Protein AF-A0A6A4PJ82-F1 (afdb_monomer_lite)

Organism: Lupinus albus (NCBI:txid3870)

Foldseek 3Di:
DDPVVVVVVVVVVVVVVVVVVVVVVVVVVVVVVVVVVVVVVVVVLVVVLVVVLVVCPDPVCQFWDKDKQPPPDPVSVVSNVVSCVVVVWDFDDKDWDDDPPPPDPCPPDPPDDDPDDDPDDPRIIMTITGNPPD

Sequence (134 aa):
MSFSCFLWLLSIITVQMVQHLELVWVHFFHVLFLIIIIYYSLVFLMVIVGIVDEAMNKPSCQKGFILDGFPRTVVQAQKLDEMLQKQGVRIDKVLNFTIDDTPIQWQNLTIQNLHHQRFLELTIQVLLFHNEKC

Secondary structure (DSSP, 8-state):
--HHHHHHHHHHHHHHHHHHHHHHHHHHHHHHHHHHHHHHHHHHHHHHHHHHHHHHTSGGGTT-EEEES---SHHHHHHHHHHHHHHT-EEEEEEEE---SS----TT---------------EEEEEEE-TT-

InterPro domains:
  IPR027417 P-loop containing nucleoside triphosphate hydrolase [G3DSA:3.40.50.300] (14-123)
  IPR027417 P-loop containing nucleoside triphosphate hydrolase [SSF52540] (32-113)
  IPR033690 Adenylate kinase, conserved site [PS00113] (65-76)

Radius of gyration: 27.47 Å; chains: 1; bounding box: 73×37×66 Å

Structure (mmCIF, N/CA/C/O backbone):
data_AF-A0A6A4PJ82-F1
#
_entry.id   AF-A0A6A4PJ82-F1
#
loop_
_atom_site.group_PDB
_atom_site.id
_atom_site.type_symbol
_atom_site.label_atom_id
_atom_site.label_alt_id
_atom_site.label_comp_id
_atom_site.label_asym_id
_atom_site.label_entity_id
_atom_site.label_seq_id
_atom_site.pdbx_PDB_ins_code
_atom_site.Cartn_x
_atom_site.Cartn_y
_atom_site.Cartn_z
_atom_site.occupancy
_atom_site.B_iso_or_equiv
_atom_site.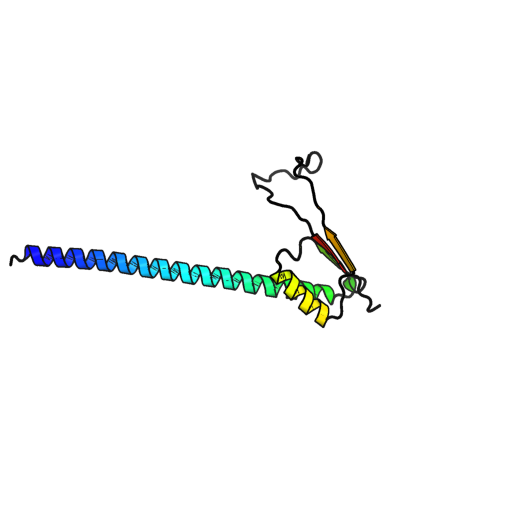auth_seq_id
_atom_site.auth_comp_id
_atom_site.auth_asym_id
_atom_site.auth_atom_id
_atom_site.pdbx_PDB_model_num
ATOM 1 N N . MET A 1 1 ? 53.458 -13.298 -43.617 1.00 54.75 1 MET A N 1
ATOM 2 C CA . MET A 1 1 ? 52.270 -12.653 -43.012 1.00 54.75 1 MET A CA 1
ATOM 3 C C . MET A 1 1 ? 52.600 -11.190 -42.792 1.00 54.75 1 MET A C 1
ATOM 5 O O . MET A 1 1 ? 53.559 -10.908 -42.090 1.00 54.75 1 MET A O 1
ATOM 9 N N . SER A 1 2 ? 51.907 -10.280 -43.479 1.00 73.19 2 SER A N 1
ATOM 10 C CA . SER A 1 2 ? 52.222 -8.846 -43.428 1.00 73.19 2 SER A CA 1
ATOM 11 C C . SER A 1 2 ? 51.773 -8.228 -42.100 1.00 73.19 2 SER A C 1
ATOM 13 O O . SER A 1 2 ? 50.701 -8.564 -41.593 1.00 73.19 2 SER A O 1
ATOM 15 N N . PHE A 1 3 ? 52.573 -7.299 -41.575 1.00 73.44 3 PHE A N 1
ATOM 16 C CA . PHE A 1 3 ? 52.329 -6.531 -40.347 1.00 73.44 3 PHE A CA 1
ATOM 17 C C . PHE A 1 3 ? 50.947 -5.845 -40.337 1.00 73.44 3 PHE A C 1
ATOM 19 O O . PHE A 1 3 ? 50.300 -5.734 -39.297 1.00 73.44 3 PHE A O 1
ATOM 26 N N . SER A 1 4 ? 50.431 -5.485 -41.516 1.00 76.50 4 SER A N 1
ATOM 27 C CA . SER A 1 4 ? 49.102 -4.890 -41.702 1.00 76.50 4 SER A CA 1
ATOM 28 C C . SER A 1 4 ? 47.944 -5.808 -41.286 1.00 76.50 4 SER A C 1
ATOM 30 O O . SER A 1 4 ? 46.926 -5.324 -40.803 1.00 76.50 4 SER A O 1
ATOM 32 N N . CYS A 1 5 ? 48.089 -7.129 -41.428 1.00 77.19 5 CYS A N 1
ATOM 33 C CA . CYS A 1 5 ? 47.050 -8.092 -41.044 1.00 77.19 5 CYS A CA 1
ATOM 34 C C . CYS A 1 5 ? 46.943 -8.226 -39.513 1.00 77.19 5 CYS A C 1
ATOM 36 O O . CYS A 1 5 ? 45.852 -8.383 -38.970 1.00 77.19 5 CYS A O 1
ATOM 38 N N . PHE A 1 6 ? 48.070 -8.079 -38.811 1.00 78.06 6 PHE A N 1
ATOM 39 C CA . PHE A 1 6 ? 48.124 -8.135 -37.351 1.00 78.06 6 PHE A CA 1
ATOM 40 C C . PHE A 1 6 ? 47.492 -6.895 -36.706 1.00 78.06 6 PHE A C 1
ATOM 42 O O . PHE A 1 6 ? 46.733 -7.015 -35.749 1.00 78.06 6 PHE A O 1
ATOM 49 N N . LEU A 1 7 ? 47.739 -5.708 -37.272 1.00 77.81 7 LEU A N 1
ATOM 50 C CA . LEU A 1 7 ? 47.124 -4.456 -36.813 1.00 77.81 7 LEU A CA 1
ATOM 51 C C . LEU A 1 7 ? 45.603 -4.435 -37.031 1.00 77.81 7 LEU A C 1
ATOM 53 O O . LEU A 1 7 ? 44.879 -3.911 -36.190 1.00 77.81 7 LEU A O 1
ATOM 57 N N . TRP A 1 8 ? 45.117 -5.044 -38.117 1.00 78.94 8 TRP A N 1
ATOM 58 C CA . TRP A 1 8 ? 43.683 -5.165 -38.399 1.00 78.94 8 TRP A CA 1
ATOM 59 C C . TRP A 1 8 ? 42.975 -6.154 -37.460 1.00 78.94 8 TRP A C 1
ATOM 61 O O . TRP A 1 8 ? 41.875 -5.889 -36.985 1.00 78.94 8 TRP A O 1
ATOM 71 N N . LEU A 1 9 ? 43.623 -7.271 -37.118 1.00 79.44 9 LEU A N 1
ATOM 72 C CA . LEU A 1 9 ? 43.112 -8.186 -36.092 1.00 79.44 9 LEU A CA 1
ATOM 73 C C . LEU A 1 9 ? 43.084 -7.525 -34.709 1.00 79.44 9 LEU A C 1
ATOM 75 O O . LEU A 1 9 ? 42.104 -7.673 -33.985 1.00 79.44 9 LEU A O 1
ATOM 79 N N . LEU A 1 10 ? 44.116 -6.751 -34.360 1.00 76.50 10 LEU A N 1
ATOM 80 C CA . LEU A 1 10 ? 44.161 -6.026 -33.091 1.00 76.50 10 LEU A CA 1
ATOM 81 C C . LEU A 1 10 ? 43.045 -4.971 -32.995 1.00 76.50 10 LEU A C 1
ATOM 83 O O . LEU A 1 10 ? 42.430 -4.852 -31.940 1.00 76.50 10 LEU A O 1
ATOM 87 N N . SER A 1 11 ? 42.737 -4.251 -34.082 1.00 78.12 11 SER A N 1
ATOM 88 C CA . SER A 1 11 ? 41.644 -3.266 -34.098 1.00 78.12 11 SER A CA 1
ATOM 89 C C . SER A 1 11 ? 40.256 -3.908 -34.038 1.00 78.12 11 SER A C 1
ATOM 91 O O . SER A 1 11 ? 39.358 -3.368 -33.401 1.00 78.12 11 SER A O 1
ATOM 93 N N . ILE A 1 12 ? 40.065 -5.078 -34.648 1.00 78.44 12 ILE A N 1
ATOM 94 C CA . ILE A 1 12 ? 38.807 -5.829 -34.537 1.00 78.44 12 ILE A CA 1
ATOM 95 C C . ILE A 1 12 ? 38.608 -6.359 -33.117 1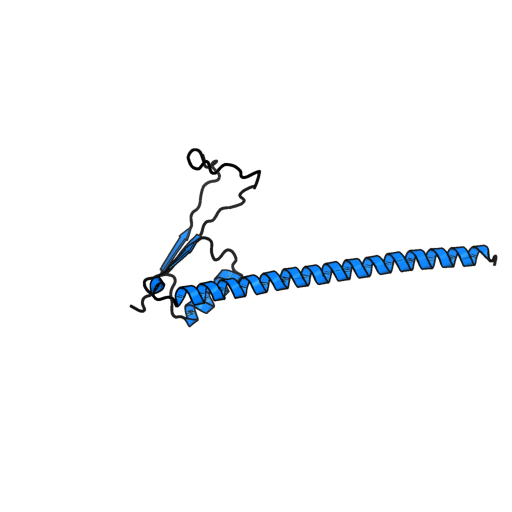.00 78.44 12 ILE A C 1
ATOM 97 O O . ILE A 1 12 ? 37.516 -6.235 -32.565 1.00 78.44 12 ILE A O 1
ATOM 101 N N . ILE A 1 13 ? 39.661 -6.897 -32.495 1.00 73.44 13 ILE A N 1
ATOM 102 C CA . ILE A 1 13 ? 39.599 -7.415 -31.123 1.00 73.44 13 ILE A CA 1
ATOM 103 C C . ILE A 1 13 ? 39.283 -6.290 -30.132 1.00 73.44 13 ILE A C 1
ATOM 105 O O . ILE A 1 13 ? 38.461 -6.489 -29.238 1.00 73.44 13 ILE A O 1
ATOM 109 N N . THR A 1 14 ? 39.874 -5.100 -30.287 1.00 71.44 14 THR A N 1
ATOM 110 C CA . THR A 1 14 ? 39.557 -3.965 -29.407 1.00 71.44 14 THR A CA 1
ATOM 111 C C . THR A 1 14 ? 38.126 -3.464 -29.605 1.00 71.44 14 THR A C 1
ATOM 113 O O . THR A 1 14 ? 37.459 -3.177 -28.614 1.00 71.44 14 THR A O 1
ATOM 116 N N . VAL A 1 15 ? 37.605 -3.441 -30.837 1.00 71.31 15 VAL A N 1
ATOM 117 C CA . VAL A 1 15 ? 36.202 -3.074 -31.113 1.00 71.31 15 VAL A CA 1
ATOM 118 C C . VAL A 1 15 ? 35.220 -4.106 -30.539 1.00 71.31 15 VAL A C 1
ATOM 120 O O . VAL A 1 15 ? 34.259 -3.722 -29.870 1.00 71.31 15 VAL A O 1
ATOM 123 N N . GLN A 1 16 ? 35.477 -5.408 -30.709 1.00 64.94 16 GLN A N 1
ATOM 124 C CA . GLN A 1 16 ? 34.634 -6.467 -30.135 1.00 64.94 16 GLN A CA 1
ATOM 125 C C . GLN A 1 16 ? 34.679 -6.497 -28.602 1.00 64.94 16 GLN A C 1
ATOM 127 O O . GLN A 1 16 ? 33.645 -6.713 -27.971 1.00 64.94 16 GLN A O 1
ATOM 132 N N . MET A 1 17 ? 35.837 -6.232 -27.989 1.00 64.44 17 MET A N 1
ATOM 133 C CA . MET A 1 17 ? 35.963 -6.118 -26.531 1.00 64.44 17 MET A CA 1
ATOM 134 C C . MET A 1 17 ? 35.180 -4.920 -25.978 1.00 64.44 17 MET A C 1
ATOM 136 O O . MET A 1 17 ? 34.513 -5.058 -24.954 1.00 64.44 17 MET A O 1
ATOM 140 N N . VAL A 1 18 ? 35.203 -3.771 -26.664 1.00 68.81 18 VAL A N 1
ATOM 141 C CA . VAL A 1 18 ? 34.439 -2.575 -26.262 1.00 68.81 18 VAL A CA 1
ATOM 142 C C . VAL A 1 18 ? 32.928 -2.819 -26.346 1.00 68.81 18 VAL A C 1
ATOM 144 O O . VAL A 1 18 ? 32.213 -2.488 -25.403 1.00 68.81 18 VAL A O 1
ATOM 147 N N . GLN A 1 19 ? 32.428 -3.471 -27.403 1.00 61.44 19 GLN A N 1
ATOM 148 C CA . GLN A 1 19 ? 30.994 -3.781 -27.519 1.00 61.44 19 GLN A CA 1
ATOM 149 C C . GLN A 1 19 ? 30.503 -4.783 -26.464 1.00 61.44 19 GLN A C 1
ATOM 151 O O . GLN A 1 19 ? 29.395 -4.643 -25.947 1.00 61.44 19 GLN A O 1
ATOM 156 N N . HIS A 1 20 ? 31.314 -5.786 -26.117 1.00 63.38 20 HIS A N 1
ATOM 157 C CA . HIS A 1 20 ? 30.937 -6.767 -25.097 1.00 63.38 20 HIS A CA 1
ATOM 158 C C . HIS A 1 20 ? 30.955 -6.164 -23.684 1.00 63.38 20 HIS A C 1
ATOM 160 O O . HIS A 1 20 ? 30.140 -6.545 -22.843 1.00 63.38 20 HIS A O 1
ATOM 166 N N . LEU A 1 21 ? 31.854 -5.206 -23.437 1.00 65.12 21 LEU A N 1
ATOM 167 C CA . LEU A 1 21 ? 31.942 -4.471 -22.179 1.00 65.12 21 LEU A CA 1
ATOM 168 C C . LEU A 1 21 ? 30.714 -3.565 -21.978 1.00 65.12 21 LEU A C 1
ATOM 170 O O . LEU A 1 21 ? 30.098 -3.619 -20.919 1.00 65.12 21 LEU A O 1
ATOM 174 N N . GLU A 1 22 ? 30.295 -2.817 -23.003 1.00 73.31 22 GLU A N 1
ATOM 175 C CA . GLU A 1 22 ? 29.067 -1.998 -22.987 1.00 73.31 22 GLU A CA 1
ATOM 176 C C . GLU A 1 22 ? 27.810 -2.837 -22.692 1.00 73.31 22 GLU A C 1
ATOM 178 O O . GLU A 1 22 ? 26.986 -2.450 -21.866 1.00 73.31 22 GLU A O 1
ATOM 183 N N . LEU A 1 23 ? 27.678 -4.030 -23.289 1.00 74.00 23 LEU A N 1
ATOM 184 C CA . LEU A 1 23 ? 26.529 -4.913 -23.049 1.00 74.00 23 LEU A CA 1
ATOM 185 C C . LEU A 1 23 ? 26.463 -5.405 -21.593 1.00 74.00 23 LEU A C 1
ATOM 187 O O . LEU A 1 23 ? 25.381 -5.481 -21.009 1.00 74.00 23 LEU A O 1
ATOM 191 N N . VAL A 1 24 ? 27.620 -5.713 -20.995 1.00 80.50 24 VAL A N 1
ATOM 192 C CA . VAL A 1 24 ? 27.727 -6.109 -19.581 1.00 80.50 24 VAL A CA 1
ATOM 193 C C . VAL A 1 24 ? 27.337 -4.949 -18.670 1.00 80.50 24 VAL A C 1
ATOM 195 O O . VAL A 1 24 ? 26.590 -5.160 -17.715 1.00 80.50 24 VAL A O 1
ATO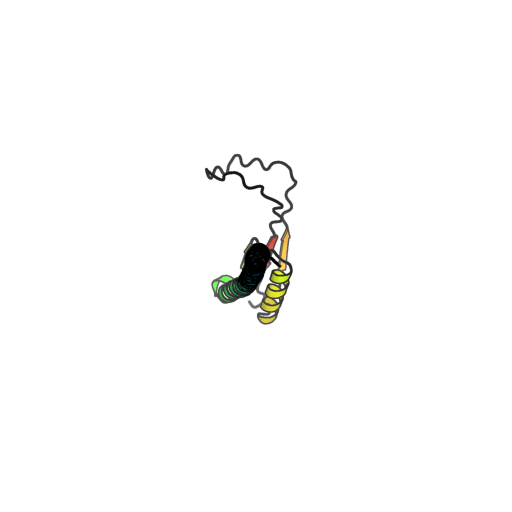M 198 N N . TRP A 1 25 ? 27.767 -3.726 -18.987 1.00 79.06 25 TRP A N 1
ATOM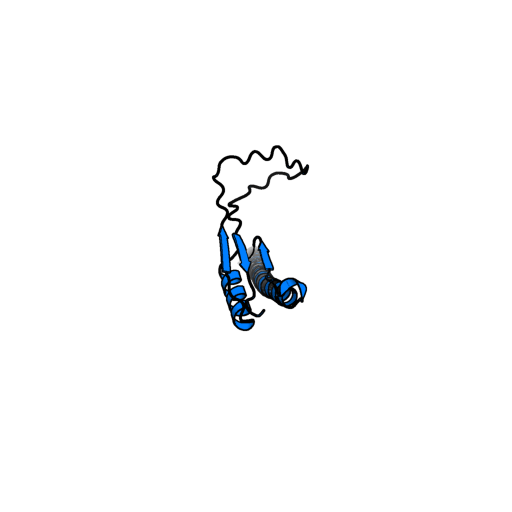 199 C CA . TRP A 1 25 ? 27.352 -2.536 -18.248 1.00 79.06 25 TRP A CA 1
ATOM 200 C C . TRP A 1 25 ? 25.849 -2.285 -18.373 1.00 79.06 25 TRP A C 1
ATOM 202 O O . TRP A 1 25 ? 25.194 -2.083 -17.356 1.00 79.06 25 TRP A O 1
ATOM 212 N N . VAL A 1 26 ? 25.265 -2.378 -19.570 1.00 81.44 26 VAL A N 1
ATOM 213 C CA . VAL A 1 26 ? 23.814 -2.217 -19.773 1.00 81.44 26 VAL A CA 1
ATOM 214 C C . VAL A 1 26 ? 23.019 -3.266 -18.994 1.00 81.44 26 VAL A C 1
ATOM 216 O O . VAL A 1 26 ? 22.053 -2.919 -18.316 1.00 81.44 26 VAL A O 1
ATOM 219 N N . HIS A 1 27 ? 23.438 -4.535 -19.019 1.00 85.69 27 HIS A N 1
ATOM 220 C CA . HIS A 1 27 ? 22.812 -5.581 -18.208 1.00 85.69 27 HIS A CA 1
ATOM 221 C C . HIS A 1 27 ? 22.959 -5.306 -16.710 1.00 85.69 27 HIS A C 1
ATOM 223 O O . HIS A 1 27 ? 21.993 -5.462 -15.967 1.00 85.69 27 HIS A O 1
ATOM 229 N N . PHE A 1 28 ? 24.134 -4.861 -16.262 1.00 90.00 28 PHE A N 1
ATOM 230 C CA . PHE A 1 28 ? 24.370 -4.495 -14.869 1.00 90.00 28 PHE A CA 1
ATOM 231 C C . PHE A 1 28 ? 23.460 -3.342 -14.425 1.00 90.00 28 PHE A C 1
ATOM 233 O O . PHE A 1 28 ? 22.800 -3.449 -13.393 1.00 90.00 28 PHE A O 1
ATOM 240 N N . PHE A 1 29 ? 23.348 -2.281 -15.228 1.00 90.38 29 PHE A N 1
ATOM 241 C CA . PHE A 1 29 ? 22.452 -1.158 -14.956 1.00 90.38 29 PHE A CA 1
ATOM 242 C C . PHE A 1 29 ? 20.983 -1.573 -14.979 1.00 90.38 29 PHE A C 1
ATOM 244 O O . PHE A 1 29 ? 20.222 -1.128 -14.126 1.00 90.38 29 PHE A O 1
ATOM 251 N N . HIS A 1 30 ? 20.580 -2.453 -15.895 1.00 90.00 30 HIS A N 1
ATOM 252 C CA . HIS A 1 30 ? 19.207 -2.943 -15.955 1.00 90.00 30 HIS A CA 1
ATOM 253 C C . HIS A 1 30 ? 18.862 -3.823 -14.747 1.00 90.00 30 HIS A C 1
ATOM 255 O O . HIS A 1 30 ? 17.813 -3.644 -14.134 1.00 90.00 30 HIS A O 1
ATOM 261 N N . VAL A 1 31 ? 19.763 -4.723 -14.342 1.00 91.50 31 VAL A N 1
ATOM 262 C CA . VAL A 1 31 ? 19.594 -5.548 -13.137 1.00 91.50 31 VAL A CA 1
ATOM 263 C C . VAL A 1 31 ? 19.545 -4.670 -11.888 1.00 91.50 31 VAL A C 1
ATOM 265 O O . VAL A 1 31 ? 18.647 -4.834 -11.066 1.00 91.50 31 VAL A O 1
ATOM 268 N N . LEU A 1 32 ? 20.452 -3.699 -11.763 1.00 92.06 32 LEU A N 1
ATOM 269 C CA . LEU A 1 32 ? 20.451 -2.751 -10.651 1.00 92.06 32 LEU A CA 1
ATOM 270 C C . LEU A 1 32 ? 19.157 -1.925 -10.620 1.00 92.06 32 LEU A C 1
ATOM 272 O O . LEU A 1 32 ? 18.557 -1.766 -9.561 1.00 92.06 32 LEU A O 1
ATOM 276 N N . PHE A 1 33 ? 18.689 -1.455 -11.776 1.00 94.12 33 PHE A N 1
ATOM 277 C CA . PHE A 1 33 ? 17.431 -0.724 -11.900 1.00 94.12 33 PHE A CA 1
ATOM 278 C C . PHE A 1 33 ? 16.232 -1.578 -11.472 1.00 94.12 33 PHE A C 1
ATOM 280 O O . PHE A 1 33 ? 15.406 -1.120 -10.685 1.00 94.12 33 PHE A O 1
ATOM 287 N N . LEU A 1 34 ? 16.160 -2.840 -11.903 1.00 91.31 34 LEU A N 1
ATOM 288 C CA . LEU A 1 34 ? 15.110 -3.769 -11.477 1.00 91.31 34 LEU A CA 1
ATOM 289 C C . LEU A 1 34 ? 15.143 -4.025 -9.965 1.00 91.31 34 LEU A C 1
ATOM 291 O O . LEU A 1 34 ? 14.094 -3.998 -9.324 1.00 91.31 34 LEU A O 1
ATOM 295 N N . ILE A 1 35 ? 16.329 -4.214 -9.381 1.00 92.94 35 ILE A N 1
ATOM 296 C CA . ILE A 1 35 ? 16.491 -4.372 -7.928 1.00 92.94 35 ILE A CA 1
ATOM 297 C C . ILE A 1 35 ? 15.964 -3.137 -7.196 1.00 92.94 35 ILE A C 1
ATOM 299 O O . ILE A 1 35 ? 15.217 -3.271 -6.228 1.00 92.94 35 ILE A O 1
ATOM 303 N N . ILE A 1 36 ? 16.308 -1.942 -7.678 1.00 92.94 36 ILE A N 1
ATOM 304 C CA . ILE A 1 36 ? 15.845 -0.676 -7.110 1.00 92.94 36 ILE A CA 1
ATOM 305 C C . ILE A 1 36 ? 14.314 -0.582 -7.174 1.00 92.94 36 ILE A C 1
ATOM 307 O O . ILE A 1 36 ? 13.683 -0.300 -6.158 1.00 92.94 36 ILE A O 1
ATOM 311 N N . ILE A 1 37 ? 13.700 -0.866 -8.326 1.00 92.25 37 ILE A N 1
ATOM 312 C CA . ILE A 1 37 ? 12.237 -0.841 -8.494 1.00 92.25 37 ILE A CA 1
ATOM 313 C C . ILE A 1 37 ? 11.546 -1.815 -7.531 1.00 92.25 37 ILE A C 1
ATOM 315 O O . ILE A 1 37 ? 10.576 -1.444 -6.866 1.00 92.25 37 ILE A O 1
ATOM 319 N N . ILE A 1 38 ? 12.057 -3.043 -7.416 1.00 89.81 38 ILE A N 1
ATOM 320 C CA . ILE A 1 38 ? 11.506 -4.055 -6.507 1.00 89.81 38 ILE A CA 1
ATOM 321 C C . ILE A 1 38 ? 11.655 -3.604 -5.050 1.00 89.81 38 ILE A C 1
ATOM 323 O O . ILE A 1 38 ? 10.698 -3.685 -4.280 1.00 89.81 38 ILE A O 1
ATOM 327 N N . TYR A 1 39 ? 12.825 -3.084 -4.676 1.00 93.19 39 TYR A N 1
ATOM 328 C CA . TYR A 1 39 ? 13.078 -2.566 -3.336 1.00 93.19 39 TYR A CA 1
ATOM 329 C C . TYR A 1 39 ? 12.116 -1.428 -2.985 1.00 93.19 39 TYR A C 1
ATOM 331 O O . TYR A 1 39 ? 11.466 -1.480 -1.944 1.00 93.19 39 TYR A O 1
ATOM 339 N N . TYR A 1 40 ? 11.946 -0.444 -3.872 1.00 91.06 40 TYR A N 1
ATOM 340 C CA . TYR A 1 40 ? 10.987 0.641 -3.661 1.00 91.06 40 TYR A CA 1
ATOM 341 C C . TYR A 1 40 ? 9.553 0.128 -3.530 1.00 91.06 40 TYR A C 1
ATOM 343 O O . TYR A 1 40 ? 8.827 0.602 -2.661 1.00 91.06 40 TYR A O 1
ATOM 351 N N . SER A 1 41 ? 9.145 -0.857 -4.336 1.00 89.69 41 SER A N 1
ATOM 352 C CA . SER A 1 41 ? 7.810 -1.460 -4.242 1.00 89.69 41 SER A CA 1
ATOM 353 C C . SER A 1 41 ? 7.571 -2.128 -2.880 1.00 89.69 41 SER A C 1
ATOM 355 O O . SER A 1 41 ? 6.537 -1.902 -2.246 1.00 89.69 41 SER A O 1
ATOM 357 N N . LEU A 1 42 ? 8.553 -2.887 -2.386 1.00 89.31 42 LEU A N 1
ATOM 358 C CA . LEU A 1 42 ? 8.500 -3.542 -1.076 1.00 89.31 42 LEU A CA 1
ATOM 359 C C . LEU A 1 42 ? 8.503 -2.532 0.079 1.00 89.31 42 LEU A C 1
ATO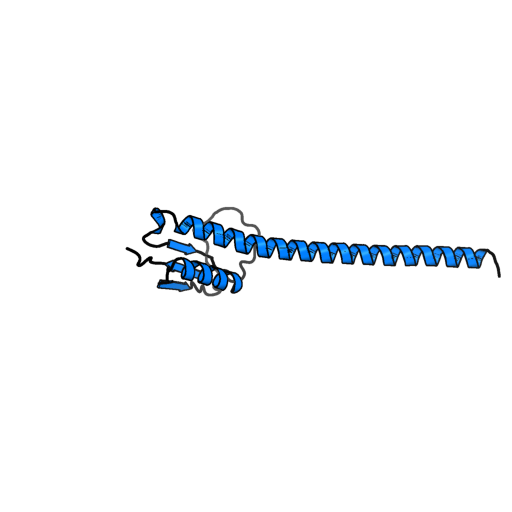M 361 O O . LEU A 1 42 ? 7.720 -2.666 1.020 1.00 89.31 42 LEU A O 1
ATOM 365 N N . VAL A 1 43 ? 9.358 -1.510 0.003 1.00 91.75 43 VAL A N 1
ATOM 366 C CA . VAL A 1 43 ? 9.428 -0.434 1.003 1.00 91.75 43 VAL A CA 1
ATOM 367 C C . VAL A 1 43 ? 8.122 0.352 1.042 1.00 91.75 43 VAL A C 1
ATOM 369 O O . VAL A 1 43 ? 7.584 0.615 2.114 1.00 91.75 43 VAL A O 1
ATOM 372 N N . PHE A 1 44 ? 7.559 0.682 -0.116 1.00 90.94 44 PHE A N 1
ATOM 373 C CA . PHE A 1 44 ? 6.286 1.385 -0.196 1.00 90.94 44 PHE A CA 1
ATOM 374 C C . PHE A 1 44 ? 5.152 0.589 0.463 1.00 90.94 44 PHE A C 1
ATOM 376 O O . PHE A 1 44 ? 4.381 1.146 1.246 1.00 90.94 44 PHE A O 1
ATOM 383 N N . LEU A 1 45 ? 5.089 -0.725 0.210 1.00 88.75 45 LEU A N 1
ATOM 384 C CA . LEU A 1 45 ? 4.113 -1.617 0.836 1.00 88.75 45 LEU A CA 1
ATOM 385 C C . LEU A 1 45 ? 4.207 -1.586 2.370 1.00 88.75 45 LEU A C 1
ATOM 387 O O . LEU A 1 45 ? 3.190 -1.398 3.036 1.00 88.75 45 LEU A O 1
ATOM 391 N N . MET A 1 46 ? 5.406 -1.762 2.935 1.00 89.00 46 MET A N 1
ATOM 392 C CA . MET A 1 46 ? 5.576 -1.809 4.395 1.00 89.00 46 MET A CA 1
ATOM 393 C C . MET A 1 46 ? 5.317 -0.455 5.066 1.00 89.00 46 MET A C 1
ATOM 395 O O . MET A 1 46 ? 4.730 -0.416 6.145 1.00 89.00 46 MET A O 1
ATOM 399 N N . VAL A 1 47 ? 5.706 0.651 4.423 1.00 91.06 47 VAL A N 1
ATOM 400 C CA . VAL A 1 47 ? 5.530 2.001 4.973 1.00 91.06 47 VAL A CA 1
ATOM 401 C C . VAL A 1 47 ? 4.052 2.369 5.048 1.00 91.06 47 VAL A C 1
ATOM 403 O O . VAL A 1 47 ? 3.604 2.832 6.092 1.00 91.06 47 VAL A O 1
ATOM 406 N N . ILE A 1 48 ? 3.273 2.128 3.987 1.00 88.25 48 ILE A N 1
ATOM 407 C CA . ILE A 1 48 ? 1.841 2.461 3.997 1.00 88.25 48 ILE A CA 1
ATOM 408 C C . ILE A 1 48 ? 1.097 1.673 5.070 1.00 88.25 48 ILE A C 1
ATOM 410 O O . ILE A 1 48 ? 0.318 2.261 5.817 1.00 88.25 48 ILE A O 1
ATOM 414 N N . VAL A 1 49 ? 1.355 0.367 5.180 1.00 87.69 49 VAL A N 1
ATOM 415 C CA . VAL A 1 49 ? 0.721 -0.460 6.215 1.00 87.69 49 VAL A CA 1
ATOM 416 C C . VAL A 1 49 ? 1.088 0.050 7.610 1.00 87.69 49 VAL A C 1
ATOM 418 O O . VAL A 1 49 ? 0.205 0.168 8.450 1.00 87.69 49 VAL A O 1
ATOM 421 N N . GLY A 1 50 ? 2.347 0.437 7.842 1.00 88.75 50 GLY A N 1
ATOM 422 C CA . GLY A 1 50 ? 2.774 1.024 9.116 1.00 88.75 50 GLY A CA 1
ATOM 423 C C . GLY A 1 50 ? 2.087 2.354 9.443 1.00 88.75 50 GLY A C 1
ATOM 424 O O . GLY A 1 50 ? 1.660 2.561 10.574 1.00 88.75 50 GLY A O 1
ATOM 425 N N . ILE A 1 51 ? 1.915 3.237 8.454 1.00 88.50 51 ILE A N 1
ATOM 426 C CA . ILE A 1 51 ? 1.211 4.517 8.644 1.00 88.50 51 ILE A CA 1
ATOM 427 C C . ILE A 1 51 ? -0.265 4.281 8.991 1.00 88.50 51 ILE A C 1
ATOM 429 O O . ILE A 1 51 ? -0.813 4.970 9.852 1.00 88.50 51 ILE A O 1
ATOM 433 N N . VAL A 1 52 ? -0.916 3.314 8.336 1.00 85.12 52 VAL A N 1
ATOM 434 C CA . VAL A 1 52 ? -2.307 2.945 8.640 1.00 85.12 52 VAL A CA 1
ATOM 435 C C . VAL A 1 52 ? -2.411 2.351 10.046 1.00 85.12 52 VAL A C 1
ATOM 437 O O . VAL A 1 52 ? -3.293 2.753 10.800 1.00 85.12 52 VAL A O 1
ATOM 440 N N . ASP A 1 53 ? -1.494 1.460 10.427 1.00 86.12 53 ASP A N 1
ATOM 441 C CA . ASP A 1 53 ? -1.425 0.860 11.766 1.00 86.12 53 ASP A CA 1
ATOM 442 C C . ASP A 1 53 ? -1.306 1.927 12.867 1.00 86.12 53 ASP A C 1
ATOM 444 O O . ASP A 1 53 ? -2.067 1.935 13.838 1.00 86.12 53 ASP A O 1
ATOM 448 N N . GLU A 1 54 ? -0.405 2.895 12.681 1.00 86.88 54 GLU A N 1
ATOM 449 C CA . GLU A 1 54 ? -0.232 4.019 13.602 1.00 86.88 54 GLU A CA 1
ATOM 450 C C . GLU A 1 54 ? -1.479 4.914 13.647 1.00 86.88 54 GLU A C 1
ATOM 452 O O . GLU A 1 54 ? -1.897 5.362 14.718 1.00 86.88 54 GLU A O 1
ATOM 457 N N . ALA A 1 55 ? -2.113 5.160 12.497 1.00 84.38 55 ALA A N 1
ATOM 458 C CA . ALA A 1 55 ? -3.341 5.940 12.425 1.00 84.38 55 ALA A CA 1
ATOM 459 C C . ALA A 1 55 ? -4.508 5.260 13.160 1.00 84.38 55 ALA A C 1
ATOM 461 O O . ALA A 1 55 ? -5.247 5.949 13.863 1.00 84.38 55 ALA A O 1
ATOM 462 N N . MET A 1 56 ? -4.645 3.934 13.063 1.00 80.12 56 MET A N 1
ATOM 463 C CA . MET A 1 56 ? -5.687 3.172 13.765 1.00 80.12 56 MET A CA 1
ATOM 464 C C . MET A 1 56 ? -5.537 3.211 15.288 1.00 80.12 56 MET A C 1
ATOM 466 O O . MET A 1 56 ? -6.539 3.225 16.000 1.00 80.12 56 MET A O 1
ATOM 470 N N . ASN A 1 57 ? -4.305 3.286 15.797 1.00 81.62 57 ASN A N 1
ATOM 471 C CA . ASN A 1 57 ? -4.037 3.375 17.235 1.00 81.62 57 ASN A CA 1
ATOM 472 C C . ASN A 1 57 ? -4.414 4.737 17.851 1.00 81.62 57 ASN A C 1
ATOM 474 O O . ASN A 1 57 ? -4.375 4.904 19.073 1.00 81.62 57 ASN A O 1
ATOM 478 N N . LYS A 1 58 ? -4.800 5.730 17.039 1.00 83.56 58 LYS A N 1
ATOM 479 C CA . LYS A 1 58 ? -5.246 7.033 17.542 1.00 83.56 58 LYS A CA 1
ATOM 480 C C . LYS A 1 58 ? -6.636 6.927 18.183 1.00 83.56 58 LYS A C 1
ATOM 482 O O . LYS A 1 58 ? -7.523 6.271 17.635 1.00 83.56 58 LYS A O 1
ATOM 487 N N . PRO A 1 59 ? -6.898 7.659 19.283 1.00 78.44 59 PRO A N 1
ATOM 488 C CA . PRO A 1 59 ? -8.191 7.618 19.972 1.00 78.44 59 PRO A CA 1
ATOM 489 C C . PRO A 1 59 ? -9.366 8.060 19.083 1.00 78.44 59 PRO A C 1
ATOM 491 O O . PRO A 1 59 ? -10.491 7.611 19.275 1.00 78.44 59 PRO A O 1
ATOM 494 N N . SER A 1 60 ? -9.115 8.887 18.061 1.00 76.12 60 SER A N 1
ATOM 495 C CA . SER A 1 60 ? -10.113 9.299 17.065 1.00 76.12 60 SER A CA 1
ATOM 496 C C . SER A 1 60 ? -10.649 8.151 16.203 1.00 76.12 60 SER A C 1
ATOM 498 O O . SER A 1 60 ? -11.762 8.250 15.694 1.00 76.12 60 SER A O 1
ATOM 500 N N . CYS A 1 61 ? -9.879 7.073 16.042 1.00 76.38 61 CYS A N 1
ATOM 501 C CA . CYS A 1 61 ? -10.207 5.933 15.182 1.00 76.38 61 CYS A CA 1
ATOM 502 C C . CYS A 1 61 ? -10.835 4.761 15.957 1.00 76.38 61 CYS A C 1
ATOM 504 O O . CYS A 1 61 ? -11.159 3.733 15.368 1.00 76.38 61 CYS A O 1
ATOM 506 N N . GLN A 1 62 ? -11.078 4.923 17.264 1.00 71.31 62 GLN A N 1
ATOM 507 C CA . GLN A 1 62 ? -11.679 3.886 18.112 1.00 71.31 62 GLN A CA 1
ATOM 508 C C . GLN A 1 62 ? -13.108 3.512 17.713 1.00 71.31 62 GLN A C 1
ATOM 510 O O . GLN A 1 62 ? -13.520 2.393 17.971 1.00 71.31 62 GLN A O 1
ATOM 515 N N . LYS A 1 63 ? -13.867 4.412 17.076 1.00 75.00 63 LYS A N 1
ATOM 516 C CA . LYS A 1 63 ? -15.237 4.119 16.608 1.00 75.00 63 LYS A CA 1
ATOM 517 C C . LYS A 1 63 ? -15.278 3.434 15.239 1.00 75.00 63 LYS A C 1
ATOM 519 O O . LYS A 1 63 ? -16.347 3.011 14.798 1.00 75.00 63 LYS A O 1
ATOM 524 N N . GLY A 1 64 ? -14.136 3.359 14.561 1.00 75.94 64 GLY A N 1
ATOM 525 C CA . GLY A 1 64 ? -14.035 2.939 13.172 1.00 75.94 64 GLY A CA 1
ATOM 526 C C . GLY A 1 64 ? -13.242 3.923 12.318 1.00 75.94 64 GLY A C 1
ATOM 527 O O . GLY A 1 64 ? -12.940 5.046 12.730 1.00 75.94 64 GLY A O 1
ATOM 528 N N . PHE A 1 65 ? -12.902 3.487 11.113 1.00 78.94 65 PHE A N 1
ATOM 529 C CA . PHE A 1 65 ? -12.192 4.284 10.119 1.00 78.94 65 PHE A CA 1
ATOM 530 C C . PHE A 1 65 ? -12.598 3.849 8.710 1.00 78.94 65 PHE A C 1
ATOM 532 O O . PHE A 1 65 ? -13.191 2.787 8.503 1.00 78.94 65 PHE A O 1
ATOM 539 N N . ILE A 1 66 ? -12.300 4.710 7.741 1.00 80.44 66 ILE A N 1
ATOM 540 C CA . ILE A 1 66 ? -12.610 4.495 6.331 1.00 80.44 66 ILE A CA 1
ATOM 541 C C . ILE A 1 66 ? -11.298 4.526 5.560 1.00 80.44 66 ILE A C 1
ATOM 543 O O . ILE A 1 66 ? -10.530 5.478 5.701 1.00 80.44 66 ILE A O 1
ATOM 547 N N . LEU A 1 67 ? -11.045 3.498 4.754 1.00 80.88 67 LEU A N 1
ATOM 548 C CA . LEU A 1 67 ? -9.933 3.491 3.806 1.00 80.88 67 LEU A CA 1
ATOM 549 C C . LEU A 1 67 ? -10.497 3.718 2.406 1.00 80.88 67 LEU A C 1
ATOM 551 O O . LEU A 1 67 ? -11.233 2.881 1.888 1.00 80.88 67 LEU A O 1
ATOM 555 N N . ASP A 1 68 ? -10.175 4.872 1.826 1.00 81.31 68 ASP A N 1
ATOM 556 C CA . ASP A 1 68 ? -10.567 5.249 0.469 1.00 81.31 68 ASP A CA 1
ATOM 557 C C . ASP A 1 68 ? -9.407 4.992 -0.502 1.00 81.31 68 ASP A C 1
ATOM 559 O O . ASP A 1 68 ? -8.292 5.490 -0.316 1.00 81.31 68 ASP A O 1
ATOM 563 N N . GLY A 1 69 ? -9.651 4.169 -1.523 1.00 75.75 69 GLY A N 1
ATOM 564 C CA . GLY A 1 69 ? -8.671 3.877 -2.568 1.00 75.75 69 GLY A CA 1
ATOM 565 C C . GLY A 1 69 ? -7.486 3.017 -2.112 1.00 75.75 69 GLY A C 1
ATOM 566 O O . GLY A 1 69 ? -6.474 2.961 -2.821 1.00 75.75 69 GLY A O 1
ATOM 567 N N . PHE A 1 70 ? -7.604 2.360 -0.954 1.00 75.56 70 PHE A N 1
ATOM 568 C CA . PHE A 1 70 ? -6.686 1.350 -0.429 1.00 75.56 70 PHE A CA 1
ATOM 569 C C . PHE A 1 70 ? -7.492 0.161 0.111 1.00 75.56 70 PHE A C 1
ATOM 571 O O . PHE A 1 70 ? -8.455 0.386 0.848 1.00 75.56 70 PHE A O 1
ATOM 578 N N . PRO A 1 71 ? -7.093 -1.092 -0.169 1.00 78.38 71 PRO A N 1
ATOM 579 C CA . PRO A 1 71 ? -5.923 -1.549 -0.932 1.00 78.38 71 PRO A CA 1
ATOM 580 C C . PRO A 1 71 ? -6.135 -1.511 -2.459 1.00 78.38 71 PRO A C 1
ATOM 582 O O . PRO A 1 71 ? -7.233 -1.761 -2.936 1.00 78.38 71 PRO A O 1
ATOM 585 N N . ARG A 1 72 ? -5.074 -1.243 -3.243 1.00 77.38 72 ARG A N 1
ATOM 586 C CA . ARG A 1 72 ? -5.126 -1.270 -4.728 1.00 77.38 72 ARG A CA 1
ATOM 587 C C . ARG A 1 72 ? -4.619 -2.570 -5.343 1.00 77.38 72 ARG A C 1
ATOM 589 O O . ARG A 1 72 ? -4.871 -2.839 -6.512 1.00 77.38 72 ARG A O 1
ATOM 596 N N . THR A 1 73 ? -3.854 -3.354 -4.588 1.00 80.31 73 THR A N 1
ATOM 597 C CA . THR A 1 73 ? -3.290 -4.629 -5.045 1.00 80.31 73 THR A CA 1
ATOM 598 C C . THR A 1 73 ? -3.653 -5.753 -4.083 1.00 80.31 73 THR A C 1
ATOM 600 O O . THR A 1 73 ? -3.844 -5.532 -2.887 1.00 80.31 73 THR A O 1
ATOM 603 N N . VAL A 1 74 ? -3.696 -6.989 -4.587 1.00 82.75 74 VAL A N 1
ATOM 604 C CA . VAL A 1 74 ? -3.981 -8.180 -3.765 1.00 82.75 74 VAL A CA 1
ATOM 605 C C . VAL A 1 74 ? -2.956 -8.339 -2.636 1.00 82.75 74 VAL A C 1
ATOM 607 O O . VAL A 1 74 ? -3.318 -8.662 -1.510 1.00 82.75 74 VAL A O 1
ATOM 610 N N . VAL A 1 75 ? -1.682 -8.040 -2.909 1.00 81.56 75 VAL A N 1
ATOM 611 C CA . VAL A 1 75 ? -0.599 -8.114 -1.914 1.00 81.56 75 VAL A CA 1
ATOM 612 C C . VAL A 1 75 ? -0.813 -7.100 -0.783 1.00 81.56 75 VAL A C 1
ATOM 614 O O . VAL A 1 75 ? -0.600 -7.419 0.386 1.00 81.56 75 VAL A O 1
ATOM 617 N N . GLN A 1 76 ? -1.281 -5.889 -1.107 1.00 81.75 76 GLN A N 1
ATOM 618 C CA . GLN A 1 76 ? -1.666 -4.901 -0.094 1.00 81.75 76 GLN A CA 1
ATOM 619 C C . GLN A 1 76 ? -2.844 -5.390 0.748 1.00 81.75 76 GLN A C 1
ATOM 621 O O . GLN A 1 76 ? -2.802 -5.251 1.966 1.00 81.75 76 GLN A O 1
ATOM 626 N N . ALA A 1 77 ? -3.857 -5.995 0.119 1.00 82.94 77 ALA A N 1
ATOM 627 C CA . ALA A 1 77 ? -5.021 -6.527 0.821 1.00 82.94 77 ALA A CA 1
ATOM 628 C C . ALA A 1 77 ? -4.637 -7.635 1.814 1.00 82.94 77 ALA A C 1
ATOM 630 O O . ALA A 1 77 ? -5.066 -7.593 2.961 1.00 82.94 77 ALA A O 1
ATOM 631 N N . GLN A 1 78 ? -3.763 -8.563 1.413 1.00 84.94 78 GLN A N 1
ATOM 632 C CA . GLN A 1 78 ? -3.240 -9.611 2.299 1.00 84.94 78 GLN A CA 1
ATOM 633 C C . GLN A 1 78 ? -2.496 -9.020 3.501 1.00 84.94 78 GLN A C 1
ATOM 635 O O . GLN A 1 78 ? -2.718 -9.434 4.637 1.00 84.94 78 GLN A O 1
ATOM 640 N N . LYS A 1 79 ? -1.639 -8.016 3.274 1.00 85.94 79 LYS A N 1
ATOM 641 C CA . LYS A 1 79 ? -0.868 -7.403 4.362 1.00 85.94 79 LYS A CA 1
ATOM 642 C C . LYS A 1 79 ? -1.734 -6.590 5.321 1.00 85.94 79 LYS A C 1
ATOM 644 O O . LYS A 1 79 ? -1.486 -6.603 6.526 1.00 85.94 79 LYS A O 1
ATOM 649 N N . LEU A 1 80 ? -2.737 -5.899 4.784 1.00 83.88 80 LEU A N 1
ATOM 650 C CA . LEU A 1 80 ? -3.748 -5.204 5.570 1.00 83.88 80 LEU A CA 1
ATOM 651 C C . LEU A 1 80 ? -4.533 -6.205 6.428 1.00 83.88 80 LEU A C 1
ATOM 653 O O . LEU A 1 80 ? -4.679 -5.975 7.622 1.00 83.88 80 LEU A O 1
ATOM 657 N N . ASP A 1 81 ? -4.971 -7.328 5.856 1.00 84.25 81 ASP A N 1
ATOM 658 C CA . ASP A 1 81 ? -5.706 -8.369 6.581 1.00 84.25 81 ASP A CA 1
ATOM 659 C C . ASP A 1 81 ? -4.873 -8.976 7.724 1.00 84.25 81 ASP A C 1
ATOM 661 O O . ASP A 1 81 ? -5.334 -9.042 8.861 1.00 84.25 81 ASP A O 1
ATOM 665 N N . GLU A 1 82 ? -3.594 -9.296 7.489 1.00 87.31 82 GLU A N 1
ATOM 666 C CA . GLU A 1 82 ? -2.677 -9.742 8.552 1.00 87.31 82 GLU A CA 1
ATOM 667 C C . GLU A 1 82 ? -2.563 -8.732 9.708 1.00 87.31 82 GLU A C 1
ATOM 669 O O . GLU A 1 82 ? -2.498 -9.113 10.879 1.00 87.31 82 GLU A O 1
ATOM 674 N N . MET A 1 83 ? -2.488 -7.436 9.393 1.00 85.81 83 MET A N 1
ATOM 675 C CA . MET A 1 83 ? -2.402 -6.366 10.390 1.00 85.81 83 MET A CA 1
ATOM 676 C C . MET A 1 83 ? -3.719 -6.230 11.169 1.00 85.81 83 MET A C 1
ATOM 678 O O . MET A 1 83 ? -3.700 -6.152 12.398 1.00 85.81 83 MET A O 1
ATOM 682 N N . LEU A 1 84 ? -4.861 -6.268 10.480 1.00 83.06 84 LEU A N 1
ATOM 683 C CA . LEU A 1 84 ? -6.188 -6.206 11.096 1.00 83.06 84 LEU A CA 1
ATOM 684 C C . LEU A 1 84 ? -6.436 -7.393 12.030 1.00 83.06 84 LEU A C 1
ATOM 686 O O . LEU A 1 84 ? -6.899 -7.198 13.154 1.00 83.06 84 LEU A O 1
ATOM 690 N N . GLN A 1 85 ? -6.049 -8.605 11.618 1.00 84.62 85 GLN A N 1
ATOM 691 C CA . GLN A 1 85 ? -6.133 -9.806 12.450 1.00 84.62 85 GLN A CA 1
ATOM 692 C C . GLN A 1 85 ? -5.311 -9.667 13.737 1.00 84.62 85 GLN A C 1
ATOM 694 O O . GLN A 1 85 ? -5.798 -10.018 14.813 1.00 84.62 85 GLN A O 1
ATOM 699 N N . LYS A 1 86 ? -4.100 -9.095 13.665 1.00 85.31 86 LYS A N 1
ATOM 700 C CA . LYS A 1 86 ? -3.272 -8.814 14.855 1.00 85.31 86 LYS A CA 1
ATOM 701 C C . LYS A 1 86 ? -3.925 -7.807 15.794 1.00 85.31 86 LYS A C 1
ATOM 703 O O . LYS A 1 86 ? -3.848 -7.968 17.010 1.00 85.31 86 LYS A O 1
ATOM 708 N N . GLN A 1 87 ? -4.571 -6.782 15.245 1.00 79.00 87 GLN A N 1
ATOM 709 C CA . GLN A 1 87 ? -5.295 -5.794 16.040 1.00 79.00 87 GLN A CA 1
ATOM 710 C C . GLN A 1 87 ? -6.678 -6.282 16.501 1.00 79.00 87 GLN A C 1
ATOM 712 O O . GLN A 1 87 ? -7.289 -5.650 17.365 1.00 79.00 87 GLN A O 1
ATOM 717 N N . GLY A 1 88 ? -7.170 -7.412 15.986 1.00 79.19 88 GLY A N 1
ATOM 718 C CA . GLY A 1 88 ? -8.507 -7.935 16.264 1.00 79.19 88 GLY A CA 1
ATOM 719 C C . GLY A 1 88 ? -9.631 -7.059 15.707 1.00 79.19 88 GLY A C 1
ATOM 720 O O . GLY A 1 88 ? -10.713 -7.038 16.287 1.00 79.19 88 GLY A O 1
ATOM 721 N N . VAL A 1 89 ? -9.365 -6.313 14.632 1.00 78.50 89 VAL A N 1
ATOM 722 C CA . VAL A 1 89 ? -10.346 -5.476 13.925 1.00 78.50 89 VAL A CA 1
ATOM 723 C C . VAL A 1 89 ? -10.924 -6.277 12.759 1.00 78.50 89 VAL A C 1
ATOM 725 O O . VAL A 1 89 ? -10.196 -7.012 12.091 1.00 78.50 89 VAL A O 1
ATOM 728 N N . ARG A 1 90 ? -12.231 -6.154 12.511 1.00 75.62 90 ARG A N 1
ATOM 729 C CA . ARG A 1 90 ? -12.929 -6.831 11.408 1.00 75.62 90 ARG A CA 1
ATOM 730 C C . ARG A 1 90 ? -13.360 -5.818 10.349 1.00 75.62 90 ARG A C 1
ATOM 732 O O . ARG A 1 90 ? -13.576 -4.652 10.656 1.00 75.62 90 ARG A O 1
ATOM 739 N N . ILE A 1 91 ? -13.447 -6.267 9.097 1.00 76.12 91 ILE A N 1
ATOM 740 C CA . ILE A 1 91 ? -14.032 -5.484 8.002 1.00 76.12 91 ILE A CA 1
ATOM 741 C C . ILE A 1 91 ? -15.549 -5.659 8.068 1.00 76.12 91 ILE A C 1
ATOM 743 O O . ILE A 1 91 ? -16.035 -6.781 7.930 1.00 76.12 91 ILE A O 1
ATOM 747 N N . ASP A 1 92 ? -16.291 -4.565 8.226 1.00 74.50 92 ASP A N 1
ATOM 748 C CA . ASP A 1 92 ? -17.755 -4.603 8.272 1.00 74.50 92 ASP A CA 1
ATOM 749 C C . ASP A 1 92 ? -18.373 -4.535 6.884 1.00 74.50 92 ASP A C 1
ATOM 751 O O . ASP A 1 92 ? -19.291 -5.290 6.558 1.00 74.50 92 ASP A O 1
ATOM 755 N N . LYS A 1 93 ? -17.911 -3.584 6.063 1.00 75.56 93 LYS A N 1
ATOM 756 C CA . LYS A 1 93 ? -18.482 -3.339 4.737 1.00 75.56 93 LYS A CA 1
ATOM 757 C C . LYS A 1 93 ? -17.411 -2.933 3.740 1.00 75.56 93 LYS A C 1
ATOM 759 O O . LYS A 1 93 ? -16.509 -2.155 4.040 1.00 75.56 93 LYS A O 1
ATOM 764 N N . VAL A 1 94 ? -17.582 -3.413 2.516 1.00 78.38 94 VAL A N 1
ATOM 765 C CA . VAL A 1 94 ? -16.793 -3.010 1.353 1.00 78.38 94 VAL A CA 1
ATOM 766 C C . VAL A 1 94 ? -17.746 -2.364 0.361 1.00 78.38 94 VAL A C 1
ATOM 768 O O . VAL A 1 94 ? -18.694 -3.002 -0.094 1.00 78.38 94 VAL A O 1
ATOM 771 N N . LEU A 1 95 ? -17.522 -1.089 0.059 1.00 73.38 95 LEU A N 1
ATOM 772 C CA . LEU A 1 95 ? -18.270 -0.358 -0.953 1.00 73.38 95 LEU A CA 1
ATOM 773 C C . LEU A 1 95 ? -17.465 -0.369 -2.247 1.00 73.38 95 LEU A C 1
ATOM 775 O O . LEU A 1 95 ? -16.335 0.116 -2.285 1.00 73.38 95 LEU A O 1
ATOM 779 N N . ASN A 1 96 ? -18.057 -0.928 -3.298 1.00 74.69 96 ASN A N 1
ATOM 780 C CA . ASN A 1 96 ? -17.484 -0.928 -4.634 1.00 74.69 96 ASN A CA 1
ATOM 781 C C . ASN A 1 96 ? -18.276 0.034 -5.520 1.00 74.69 96 ASN A C 1
ATOM 783 O O . ASN A 1 96 ? -19.458 -0.201 -5.773 1.00 74.69 96 ASN A O 1
ATOM 787 N N . PHE A 1 97 ? -17.635 1.099 -5.994 1.00 69.06 97 PHE A N 1
ATOM 788 C CA . PHE A 1 97 ? -18.247 2.023 -6.942 1.00 69.06 97 PHE A CA 1
ATOM 789 C C . PHE A 1 97 ? -17.886 1.585 -8.360 1.00 69.06 97 PHE A C 1
ATOM 791 O O . PHE A 1 97 ? -16.738 1.699 -8.779 1.00 69.06 97 PHE A O 1
ATOM 798 N N . THR A 1 98 ? -18.868 1.052 -9.086 1.00 67.12 98 THR A N 1
ATOM 799 C CA . THR A 1 98 ? -18.749 0.775 -10.524 1.00 67.12 98 THR A CA 1
ATOM 800 C C . THR A 1 98 ? -19.420 1.921 -11.265 1.00 67.12 98 THR A C 1
ATOM 802 O O . THR A 1 98 ? -20.602 2.183 -11.046 1.00 67.12 98 THR A O 1
ATOM 805 N N . ILE A 1 99 ? -18.650 2.644 -12.071 1.00 69.50 99 ILE A N 1
ATOM 806 C CA . ILE A 1 99 ? -19.156 3.713 -12.930 1.00 69.50 99 ILE A CA 1
ATOM 807 C C . ILE A 1 99 ? -19.131 3.163 -14.350 1.00 69.50 99 ILE A C 1
ATOM 809 O O . ILE A 1 99 ? -18.097 2.664 -14.787 1.00 69.50 99 ILE A O 1
ATOM 813 N N . ASP A 1 100 ? -20.260 3.234 -15.048 1.00 66.31 100 ASP A N 1
ATOM 814 C CA . ASP A 1 100 ? -20.319 2.856 -16.457 1.00 66.31 100 ASP A CA 1
ATOM 815 C C . ASP A 1 100 ? -19.436 3.795 -17.291 1.00 66.31 100 ASP A C 1
ATOM 817 O O . ASP A 1 100 ? -19.397 4.999 -17.029 1.00 66.31 100 ASP A O 1
ATOM 821 N N . ASP A 1 101 ? -18.813 3.271 -18.354 1.00 63.72 101 ASP A N 1
ATOM 822 C CA . ASP A 1 101 ? -17.932 3.988 -19.305 1.00 63.72 101 ASP A CA 1
ATOM 823 C C . ASP A 1 101 ? -18.600 5.168 -20.046 1.00 63.72 101 ASP A C 1
ATOM 825 O O . ASP A 1 101 ? -18.042 5.762 -20.975 1.00 63.72 101 ASP A O 1
ATOM 829 N N . THR A 1 102 ? -19.816 5.535 -19.651 1.00 63.09 102 THR A N 1
ATOM 830 C CA . THR A 1 102 ? -20.429 6.794 -20.043 1.00 63.09 102 THR A CA 1
ATOM 831 C C . THR A 1 102 ? -19.505 7.954 -19.665 1.00 63.09 102 THR A C 1
ATOM 833 O O . THR A 1 102 ? -18.987 7.996 -18.546 1.00 63.09 102 THR A O 1
ATOM 836 N N . PRO A 1 103 ? -19.268 8.913 -20.578 1.00 59.75 103 PRO A N 1
ATOM 837 C CA . PRO A 1 103 ? -18.431 10.058 -20.276 1.00 59.75 103 PRO A CA 1
ATOM 838 C C . PRO A 1 103 ? -19.057 10.821 -19.112 1.00 59.75 103 PRO A C 1
ATOM 840 O O . PRO A 1 103 ? -20.093 11.470 -19.261 1.00 59.75 103 PRO A O 1
ATOM 843 N N . ILE A 1 104 ? -18.416 10.721 -17.948 1.00 59.56 104 ILE A N 1
ATOM 844 C CA . ILE A 1 104 ? -18.769 11.482 -16.757 1.00 59.56 104 ILE A CA 1
ATOM 845 C C . ILE A 1 104 ? -18.731 12.955 -17.175 1.00 59.56 104 ILE A C 1
ATOM 847 O O . ILE A 1 104 ? -17.672 13.497 -17.502 1.00 59.56 104 ILE A O 1
ATOM 851 N N . GLN A 1 105 ? -19.893 13.604 -17.244 1.00 52.78 105 GLN A N 1
ATOM 852 C CA . GLN A 1 105 ? -19.970 15.034 -17.522 1.00 52.78 105 GLN A CA 1
ATOM 853 C C . GLN A 1 105 ? -19.468 15.776 -16.284 1.00 52.78 105 GLN A C 1
ATOM 855 O O . GLN A 1 105 ? -20.223 16.107 -15.376 1.00 52.78 105 GLN A O 1
ATOM 860 N N . TRP A 1 106 ? -18.164 16.048 -16.255 1.00 55.06 106 TRP A N 1
ATOM 861 C CA . TRP A 1 106 ? -17.464 16.788 -15.198 1.00 55.06 106 TRP A CA 1
ATOM 862 C C . TRP A 1 106 ? -17.847 18.283 -15.113 1.00 55.06 106 TRP A C 1
ATOM 864 O O . TRP A 1 106 ? -17.053 19.112 -14.680 1.00 55.06 106 TRP A O 1
ATOM 874 N N . GLN A 1 107 ? -19.062 18.665 -15.516 1.00 52.94 107 GLN A N 1
ATOM 875 C CA . GLN A 1 107 ? -19.451 20.054 -15.786 1.00 52.94 107 GLN A CA 1
ATOM 876 C C . GLN A 1 107 ? -19.505 20.981 -14.562 1.00 52.94 107 GLN A C 1
ATOM 878 O O . GLN A 1 107 ? -19.566 22.190 -14.754 1.00 52.94 107 GLN A O 1
ATOM 883 N N . ASN A 1 108 ? -19.393 20.462 -13.333 1.00 48.38 108 ASN A N 1
ATOM 884 C CA . ASN A 1 108 ? -19.430 21.272 -12.106 1.00 48.38 108 ASN A CA 1
ATOM 885 C C . ASN A 1 108 ? -18.186 21.142 -11.202 1.00 48.38 108 ASN A C 1
ATOM 887 O O . ASN A 1 108 ? -18.192 21.665 -10.091 1.00 48.38 108 ASN A O 1
ATOM 891 N N . LEU A 1 109 ? -17.111 20.482 -11.654 1.00 48.25 109 LEU A N 1
ATOM 892 C CA . LEU A 1 109 ? -15.833 20.408 -10.928 1.00 48.25 109 LEU A CA 1
ATOM 893 C C . LEU A 1 109 ? -14.692 20.935 -11.803 1.00 48.25 109 LEU A C 1
ATOM 895 O O . LEU A 1 109 ? -13.750 20.221 -12.138 1.00 48.25 109 LEU A O 1
ATOM 899 N N . THR A 1 110 ? -14.770 22.208 -12.185 1.00 41.91 110 THR A N 1
ATOM 900 C CA . THR A 1 110 ? -13.683 22.904 -12.881 1.00 41.91 110 THR A CA 1
ATOM 901 C C . THR A 1 110 ? -12.547 23.215 -11.901 1.00 41.91 110 THR A C 1
ATOM 903 O O . THR A 1 110 ? -12.313 24.365 -11.540 1.00 41.91 110 THR A O 1
ATOM 906 N N . ILE A 1 111 ? -11.799 22.197 -11.470 1.00 46.31 111 ILE A N 1
ATOM 907 C CA . ILE A 1 111 ? -10.403 22.425 -11.092 1.00 46.31 111 ILE A CA 1
ATOM 908 C C . ILE A 1 111 ? -9.650 22.529 -12.417 1.00 46.31 111 ILE A C 1
ATOM 910 O O . ILE A 1 111 ? -9.464 21.549 -13.136 1.00 46.31 111 ILE A O 1
ATOM 914 N N . GLN A 1 112 ? -9.329 23.766 -12.795 1.00 56.91 112 GLN A N 1
ATOM 915 C CA . GLN A 1 112 ? -8.577 24.074 -14.003 1.00 56.91 112 GLN A CA 1
ATOM 916 C C . GLN A 1 112 ? -7.239 23.321 -14.010 1.00 56.91 112 GLN A C 1
ATOM 918 O O . GLN A 1 112 ? -6.527 23.301 -13.010 1.00 56.91 112 GLN A O 1
ATOM 923 N N . ASN A 1 113 ? -6.894 22.795 -15.187 1.00 48.03 113 ASN A N 1
ATOM 924 C CA . ASN A 1 113 ? -5.638 22.134 -15.549 1.00 48.03 113 ASN A CA 1
ATOM 925 C C . ASN A 1 113 ? -5.413 20.720 -15.011 1.00 48.03 113 ASN A C 1
ATOM 927 O O . ASN A 1 113 ? -4.599 20.508 -14.119 1.00 48.03 113 ASN A O 1
ATOM 931 N N . LEU A 1 114 ? -5.958 19.728 -15.719 1.00 41.69 114 LEU A N 1
ATOM 932 C CA . LEU A 1 114 ? -5.245 18.463 -15.893 1.00 41.69 114 LEU A CA 1
ATOM 933 C C . LEU A 1 114 ? -5.177 18.109 -17.378 1.00 41.69 114 LEU A C 1
ATOM 935 O O . LEU A 1 114 ? -6.127 17.641 -18.002 1.00 41.69 114 LEU A O 1
ATOM 939 N N . HIS A 1 115 ? -4.003 18.389 -17.940 1.00 39.56 115 HIS A N 1
ATOM 940 C CA . HIS A 1 115 ? -3.542 17.859 -19.210 1.00 39.56 115 HIS A CA 1
ATOM 941 C C . HIS A 1 115 ? -3.657 16.327 -19.181 1.00 39.56 115 HIS A C 1
ATOM 943 O O . HIS A 1 115 ? -2.975 15.660 -18.410 1.00 39.56 115 HIS A O 1
ATOM 949 N N . HIS A 1 116 ? -4.508 15.790 -20.051 1.00 38.44 116 HIS A N 1
ATOM 950 C CA . HIS A 1 116 ? -4.323 14.506 -20.724 1.00 38.44 116 HIS A CA 1
ATOM 951 C C . HIS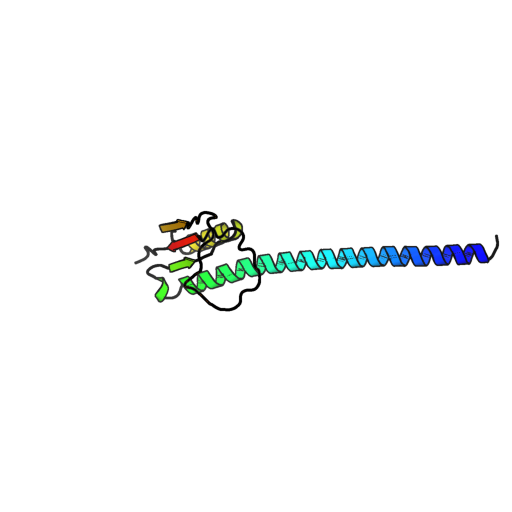 A 1 116 ? -3.793 13.342 -19.861 1.00 38.44 116 HIS A C 1
ATOM 953 O O . HIS A 1 116 ? -2.714 12.809 -20.122 1.00 38.44 116 HIS A O 1
ATOM 959 N N . GLN A 1 117 ? -4.572 12.879 -18.883 1.00 36.97 117 GLN A N 1
ATOM 960 C CA . GLN A 1 117 ? -4.385 11.525 -18.362 1.00 36.97 117 GLN A CA 1
ATOM 961 C C . GLN A 1 117 ? -5.641 10.697 -18.600 1.00 36.97 117 GLN A C 1
ATOM 963 O O . GLN A 1 117 ? -6.716 10.986 -18.082 1.00 36.97 117 GLN A O 1
ATOM 968 N N . ARG A 1 118 ? -5.473 9.662 -19.432 1.00 40.50 118 ARG A N 1
ATOM 969 C CA . ARG A 1 118 ? -6.388 8.528 -19.549 1.00 40.50 118 ARG A CA 1
ATOM 970 C C . ARG A 1 118 ? -6.584 7.943 -18.152 1.00 40.50 118 ARG A C 1
ATOM 972 O O . ARG A 1 118 ? -5.715 7.232 -17.656 1.00 40.50 118 ARG A O 1
ATOM 979 N N . PHE A 1 119 ? -7.713 8.273 -17.538 1.00 42.47 119 PHE A N 1
ATOM 980 C CA . PHE A 1 119 ? -8.254 7.571 -16.385 1.00 42.47 119 PHE A CA 1
ATOM 981 C C . PHE A 1 119 ? -8.628 6.159 -16.850 1.00 42.47 119 PHE A C 1
ATOM 983 O O . PHE A 1 119 ? -9.692 5.941 -17.416 1.00 42.47 119 PHE A O 1
ATOM 990 N N . LEU A 1 120 ? -7.694 5.220 -16.712 1.00 37.22 120 LEU A N 1
ATOM 991 C CA . LEU A 1 120 ? -7.965 3.796 -16.862 1.00 37.22 120 LEU A CA 1
ATOM 992 C C . LEU A 1 120 ? -8.538 3.294 -15.527 1.00 37.22 120 LEU A C 1
ATOM 994 O O . LEU A 1 120 ? -7.878 3.413 -14.498 1.00 37.22 120 LEU A O 1
ATOM 998 N N . GLU A 1 121 ? -9.775 2.796 -15.584 1.00 41.78 121 GLU A N 1
ATOM 999 C CA . GLU A 1 121 ? -10.483 1.964 -14.596 1.00 41.78 121 GLU A CA 1
ATOM 1000 C C . GLU A 1 121 ? -10.509 2.472 -13.141 1.00 41.78 121 GLU A C 1
ATOM 1002 O O . GLU A 1 121 ? -9.801 1.996 -12.253 1.00 41.78 121 GLU A O 1
ATOM 1007 N N . LEU A 1 122 ? -11.417 3.412 -12.862 1.00 38.88 122 LEU A N 1
ATOM 1008 C CA . LEU A 1 122 ? -11.776 3.808 -11.498 1.00 38.88 122 LEU A CA 1
ATOM 1009 C C . LEU A 1 122 ? -12.729 2.793 -10.863 1.00 38.88 122 LEU A C 1
ATOM 1011 O O . LEU A 1 122 ? -13.919 3.053 -10.708 1.00 38.88 122 LEU A O 1
ATOM 1015 N N . THR A 1 123 ? -12.199 1.654 -10.434 1.00 44.12 123 THR A N 1
ATOM 1016 C CA . THR A 1 123 ? -12.869 0.876 -9.386 1.00 44.12 123 THR A CA 1
ATOM 1017 C C . THR A 1 123 ? -12.482 1.508 -8.049 1.00 44.12 123 THR A C 1
ATOM 1019 O O . THR A 1 123 ? -11.454 1.168 -7.465 1.00 44.12 123 THR A O 1
ATOM 1022 N N . ILE A 1 124 ? -13.235 2.512 -7.592 1.00 51.56 124 ILE A N 1
ATOM 1023 C CA . ILE A 1 124 ? -13.005 3.100 -6.265 1.00 51.56 124 ILE A CA 1
ATOM 1024 C C . ILE A 1 124 ? -13.593 2.122 -5.246 1.00 51.56 124 ILE A C 1
ATOM 1026 O O . ILE A 1 124 ? -14.808 1.928 -5.185 1.00 51.56 124 ILE A O 1
ATOM 1030 N N . GLN A 1 125 ? -12.725 1.477 -4.470 1.00 58.00 125 GLN A N 1
ATOM 1031 C CA . GLN A 1 125 ? -13.119 0.661 -3.326 1.00 58.00 125 GLN A CA 1
ATOM 1032 C C . GLN A 1 125 ? -12.946 1.476 -2.048 1.00 58.00 125 GLN A C 1
ATOM 1034 O O . GLN A 1 125 ? -11.855 1.972 -1.759 1.00 58.00 125 GLN A O 1
ATOM 1039 N N . VAL A 1 126 ? -14.036 1.604 -1.292 1.00 64.81 126 VAL A N 1
ATOM 1040 C CA . VAL A 1 126 ? -14.047 2.221 0.034 1.00 64.81 126 VAL A CA 1
ATOM 1041 C C . VAL A 1 126 ? -14.328 1.131 1.060 1.00 64.81 126 VAL A C 1
ATOM 1043 O O . VAL A 1 126 ? -15.388 0.501 1.040 1.00 64.81 126 VAL A O 1
ATOM 1046 N N . LEU A 1 127 ? -13.380 0.897 1.963 1.00 66.06 127 LEU A N 1
ATOM 1047 C CA . LEU A 1 127 ? -13.533 -0.051 3.064 1.00 66.06 127 LEU A CA 1
ATOM 1048 C C . LEU A 1 127 ? -14.009 0.675 4.319 1.00 66.06 127 LEU A C 1
ATOM 1050 O O . LEU A 1 127 ? -13.387 1.645 4.754 1.00 66.06 127 LEU A O 1
ATOM 1054 N N . LEU A 1 128 ? -15.098 0.182 4.905 1.00 65.06 128 LEU A N 1
ATOM 1055 C CA . LEU A 1 128 ? -15.649 0.658 6.167 1.00 65.06 128 LEU A CA 1
ATOM 1056 C C . LEU A 1 128 ? -15.318 -0.341 7.275 1.00 65.06 128 LEU A C 1
ATOM 1058 O O . LEU A 1 128 ? -15.668 -1.521 7.186 1.00 65.06 128 LEU A O 1
ATOM 1062 N N . PHE A 1 129 ? -14.697 0.170 8.333 1.00 68.31 129 PHE A N 1
ATOM 1063 C CA . PHE A 1 129 ? -14.350 -0.586 9.527 1.00 68.31 129 PHE A CA 1
ATOM 1064 C C . PHE A 1 129 ? -15.101 -0.032 10.727 1.00 68.31 129 PHE A C 1
ATOM 1066 O O . PHE A 1 129 ? -15.057 1.172 10.986 1.00 68.31 129 PHE A O 1
ATOM 1073 N N . HIS A 1 130 ? -15.742 -0.910 11.483 1.00 63.47 130 HIS A N 1
ATOM 1074 C CA . HIS A 1 130 ? -16.263 -0.658 12.810 1.00 63.47 130 HIS A CA 1
ATOM 1075 C C . HIS A 1 130 ? -15.425 -1.455 13.807 1.00 63.47 130 HIS A C 1
ATOM 1077 O O . HIS A 1 130 ? -15.112 -2.629 13.619 1.00 63.47 130 HIS A O 1
ATOM 1083 N N . ASN A 1 131 ? -14.988 -0.792 14.870 1.00 58.81 131 ASN A N 1
ATOM 1084 C CA . ASN A 1 131 ? -14.197 -1.447 15.896 1.00 58.81 131 ASN A CA 1
ATOM 1085 C C . ASN A 1 131 ? -15.138 -1.862 17.030 1.00 58.81 131 ASN A C 1
ATOM 1087 O O . ASN A 1 131 ? -15.553 -1.027 17.827 1.00 58.81 131 ASN A O 1
ATOM 1091 N N . GLU A 1 132 ? -15.466 -3.153 17.098 1.00 51.38 132 GLU A N 1
ATOM 1092 C CA . GLU A 1 132 ? -16.329 -3.731 18.143 1.00 51.38 132 GLU A CA 1
ATOM 1093 C C . GLU A 1 132 ? -15.660 -3.793 19.533 1.00 51.38 132 GLU A C 1
ATOM 1095 O O . GLU A 1 132 ? -16.229 -4.334 20.475 1.00 51.38 132 GLU A O 1
ATOM 1100 N N . LYS A 1 133 ? -14.447 -3.246 19.708 1.00 46.91 133 LYS A N 1
ATOM 1101 C CA . LYS A 1 133 ? -13.785 -3.143 21.025 1.00 46.91 133 LYS A CA 1
ATOM 1102 C C . LYS A 1 133 ? -14.341 -2.020 21.921 1.00 46.91 133 LYS A C 1
ATOM 1104 O O . LYS A 1 133 ? -13.689 -1.670 22.906 1.00 46.91 133 LYS A O 1
ATOM 1109 N N . CYS A 1 134 ? -15.511 -1.472 21.595 1.00 37.16 134 CYS A N 1
ATOM 1110 C CA . CYS A 1 134 ? -16.263 -0.533 22.424 1.00 37.16 134 CYS A CA 1
ATOM 1111 C C . CYS A 1 134 ? -17.564 -1.165 22.921 1.00 37.16 134 CYS A C 1
ATOM 1113 O O . CYS A 1 134 ? -18.297 -1.724 22.079 1.00 37.16 134 CYS A O 1
#

pLDDT: mean 72.89, std 15.45, range [36.97, 94.12]